Protein AF-A0A1B6H7V3-F1 (afdb_monomer_lite)

Structure (mmCIF, N/CA/C/O backbone):
data_AF-A0A1B6H7V3-F1
#
_entry.id   AF-A0A1B6H7V3-F1
#
loop_
_atom_site.group_PDB
_atom_site.id
_atom_site.type_symbol
_atom_site.label_atom_id
_atom_site.label_alt_id
_atom_site.label_comp_id
_atom_site.label_asym_id
_atom_site.label_entity_id
_atom_site.label_seq_id
_atom_site.pdbx_PDB_ins_code
_atom_site.Cartn_x
_atom_site.Cartn_y
_atom_site.Cartn_z
_atom_site.occupancy
_atom_site.B_iso_or_equiv
_atom_site.auth_seq_id
_atom_site.auth_comp_id
_atom_site.auth_asym_id
_atom_site.auth_atom_id
_atom_site.pdbx_PDB_model_num
ATOM 1 N N . GLU A 1 1 ? 18.583 -3.026 -22.632 1.00 53.16 1 GLU A N 1
ATOM 2 C CA . GLU A 1 1 ? 19.450 -2.896 -21.442 1.00 53.16 1 GLU A CA 1
ATOM 3 C C . GLU A 1 1 ? 18.827 -1.913 -20.473 1.00 53.16 1 GLU A C 1
ATOM 5 O O . GLU A 1 1 ? 18.131 -1.007 -20.919 1.00 53.16 1 GLU A O 1
ATOM 10 N N . ILE A 1 2 ? 19.034 -2.114 -19.172 1.00 60.69 2 ILE A N 1
ATOM 11 C CA . ILE A 1 2 ? 18.618 -1.143 -18.159 1.00 60.69 2 ILE A CA 1
ATOM 12 C C . ILE A 1 2 ? 19.613 0.025 -18.230 1.00 60.69 2 ILE A C 1
ATOM 14 O O . ILE A 1 2 ? 20.816 -0.225 -18.126 1.00 60.69 2 ILE A O 1
ATOM 18 N N . PRO A 1 3 ? 19.162 1.271 -18.442 1.00 63.06 3 PRO A N 1
ATOM 19 C CA . PRO A 1 3 ? 20.056 2.422 -18.459 1.00 63.06 3 PRO A CA 1
ATOM 20 C C . PRO A 1 3 ? 20.749 2.587 -17.097 1.00 63.06 3 PRO A C 1
ATOM 22 O O . PRO A 1 3 ? 20.164 2.303 -16.056 1.00 63.06 3 PRO A O 1
ATOM 25 N N . ALA A 1 4 ? 22.009 3.028 -17.100 1.00 61.69 4 ALA A N 1
ATOM 26 C CA . ALA A 1 4 ? 22.794 3.197 -15.873 1.00 61.69 4 ALA A CA 1
ATOM 27 C C . ALA A 1 4 ? 22.314 4.378 -15.004 1.00 61.69 4 ALA A C 1
ATOM 29 O O . ALA A 1 4 ? 22.561 4.392 -13.797 1.00 61.69 4 ALA A O 1
ATOM 30 N N . ALA A 1 5 ? 21.622 5.348 -15.610 1.00 62.41 5 ALA A N 1
ATOM 31 C CA . ALA A 1 5 ? 21.091 6.530 -14.946 1.00 62.41 5 ALA A CA 1
ATOM 32 C C . ALA A 1 5 ? 19.693 6.894 -15.469 1.00 62.41 5 ALA A C 1
ATOM 34 O O . ALA A 1 5 ? 19.382 6.638 -16.636 1.00 62.41 5 ALA A O 1
ATOM 35 N N . ASP A 1 6 ? 18.856 7.459 -14.596 1.00 63.44 6 ASP A N 1
ATOM 36 C CA . ASP A 1 6 ? 17.553 8.014 -14.974 1.00 63.44 6 ASP A CA 1
ATOM 37 C C . ASP A 1 6 ? 17.720 9.329 -15.756 1.00 63.44 6 ASP A C 1
ATOM 39 O O . ASP A 1 6 ? 18.826 9.856 -15.902 1.00 63.44 6 ASP A O 1
ATOM 43 N N . SER A 1 7 ? 16.617 9.887 -16.258 1.00 61.41 7 SER A N 1
ATOM 44 C CA . SER A 1 7 ? 16.610 11.181 -16.960 1.00 61.41 7 SER A CA 1
ATOM 45 C C . SER A 1 7 ? 17.127 12.356 -16.104 1.00 61.41 7 SER A C 1
ATOM 47 O O . SER A 1 7 ? 17.355 13.437 -16.643 1.00 61.41 7 SER A O 1
ATOM 49 N N . ALA A 1 8 ? 17.320 12.157 -14.794 1.00 61.88 8 ALA A N 1
ATOM 50 C CA . ALA A 1 8 ? 17.829 13.123 -13.823 1.00 61.88 8 ALA A CA 1
ATOM 51 C C . ALA A 1 8 ? 19.274 12.823 -13.353 1.00 61.88 8 ALA A C 1
ATOM 53 O O . ALA A 1 8 ? 19.818 13.575 -12.543 1.00 61.88 8 ALA A O 1
ATOM 54 N N . GLY A 1 9 ? 19.924 11.774 -13.874 1.00 64.25 9 GLY A N 1
ATOM 55 C CA . GLY A 1 9 ? 21.301 11.395 -13.544 1.00 64.25 9 GLY A CA 1
ATOM 56 C C . GLY A 1 9 ? 21.472 10.519 -12.293 1.00 64.25 9 GLY A C 1
ATOM 57 O O . GLY A 1 9 ? 22.611 10.269 -11.893 1.00 64.25 9 GLY A O 1
ATOM 58 N N . ASN A 1 10 ? 20.395 10.027 -11.673 1.00 70.56 10 ASN A N 1
ATOM 59 C CA . ASN A 1 10 ? 20.486 9.151 -10.503 1.00 70.56 10 ASN A CA 1
ATOM 60 C C . ASN A 1 10 ? 20.837 7.712 -10.907 1.00 70.56 10 ASN A C 1
ATOM 62 O O . ASN A 1 10 ? 20.297 7.209 -11.896 1.00 70.56 10 ASN A O 1
ATOM 66 N N . PRO A 1 11 ? 21.688 7.006 -10.135 1.00 66.56 11 PRO A N 1
ATOM 67 C CA . PRO A 1 11 ? 22.058 5.628 -10.432 1.00 66.56 11 PRO A CA 1
ATOM 68 C C . PRO A 1 11 ? 20.844 4.697 -10.320 1.00 66.56 11 PRO A C 1
ATOM 70 O O . PRO A 1 11 ? 20.254 4.543 -9.247 1.00 66.56 11 PRO A O 1
ATOM 73 N N . ILE A 1 12 ? 20.504 4.028 -11.423 1.00 68.75 12 ILE A N 1
ATOM 74 C CA . ILE A 1 12 ? 19.368 3.105 -11.479 1.00 68.75 12 ILE A CA 1
ATOM 75 C C . ILE A 1 12 ? 19.777 1.755 -10.888 1.00 68.75 12 ILE A C 1
ATOM 77 O O . ILE A 1 12 ? 20.610 1.028 -11.433 1.00 68.75 12 ILE A O 1
ATOM 81 N N . LYS A 1 13 ? 19.132 1.360 -9.788 1.00 68.19 13 LYS A N 1
ATOM 82 C CA . LYS A 1 13 ? 19.267 0.011 -9.219 1.00 68.19 13 LYS A CA 1
ATOM 83 C C . LYS A 1 13 ? 18.246 -0.930 -9.856 1.00 68.19 13 LYS A C 1
ATOM 85 O O . LYS A 1 13 ? 17.256 -1.281 -9.230 1.00 68.19 13 LYS A O 1
ATOM 90 N N . GLY A 1 14 ? 18.482 -1.332 -11.102 1.00 66.88 14 GLY A N 1
ATOM 91 C CA . GLY A 1 14 ? 17.562 -2.196 -11.854 1.00 66.88 14 GLY A CA 1
ATOM 92 C C . GLY A 1 14 ? 17.805 -3.706 -11.732 1.00 66.88 14 GLY A C 1
ATOM 93 O O . GLY A 1 14 ? 17.048 -4.486 -12.286 1.00 66.88 14 GLY A O 1
ATOM 94 N N . GLY A 1 15 ? 18.840 -4.165 -11.025 1.00 73.06 15 GLY A N 1
ATOM 95 C CA . GLY A 1 15 ? 19.123 -5.605 -10.908 1.00 73.06 15 GLY A CA 1
ATOM 96 C C . GLY A 1 15 ? 19.368 -6.296 -12.262 1.00 73.06 15 GLY A C 1
ATOM 97 O O . GLY A 1 15 ? 19.827 -5.668 -13.213 1.00 73.06 15 GLY A O 1
ATOM 98 N N . ALA A 1 16 ? 19.077 -7.599 -12.348 1.00 72.56 16 ALA A N 1
ATOM 99 C CA . ALA A 1 16 ? 19.356 -8.414 -13.542 1.00 72.56 16 ALA A CA 1
ATOM 100 C C . ALA A 1 16 ? 18.330 -8.253 -14.690 1.00 72.56 16 ALA A C 1
ATOM 102 O O . ALA A 1 16 ? 18.498 -8.851 -15.752 1.00 72.56 16 ALA A O 1
ATOM 103 N N . GLY A 1 17 ? 17.270 -7.456 -14.495 1.00 70.69 17 GLY A N 1
ATOM 104 C CA . GLY A 1 17 ? 16.139 -7.374 -15.426 1.00 70.69 17 GLY A CA 1
ATOM 105 C C . GLY A 1 17 ? 15.214 -8.604 -15.395 1.00 70.69 17 GLY A C 1
ATOM 106 O O . GLY A 1 17 ? 15.494 -9.606 -14.742 1.00 70.69 17 GLY A O 1
ATOM 107 N N . GLY A 1 18 ? 14.070 -8.518 -16.082 1.00 80.94 18 GLY A N 1
ATOM 108 C CA . GLY A 1 18 ? 13.047 -9.577 -16.116 1.00 80.94 18 GLY A CA 1
ATOM 109 C C . GLY A 1 18 ? 12.020 -9.505 -14.975 1.00 80.94 18 GLY A C 1
ATOM 110 O O . GLY A 1 18 ? 11.863 -8.466 -14.342 1.00 80.94 18 GLY A O 1
ATOM 111 N N . PHE A 1 19 ? 11.299 -10.609 -14.727 1.00 80.25 19 PHE A N 1
ATOM 112 C CA . PHE A 1 19 ? 10.223 -10.678 -13.719 1.00 80.25 19 PHE A CA 1
ATOM 113 C C . PHE A 1 19 ? 10.740 -10.651 -12.270 1.00 80.25 19 PHE A C 1
ATOM 115 O O . PHE A 1 19 ? 10.067 -10.142 -11.380 1.00 80.25 19 PHE A O 1
ATOM 122 N N . MET A 1 20 ? 11.942 -11.185 -12.022 1.00 84.31 20 MET A N 1
ATOM 123 C CA . MET A 1 20 ? 12.530 -11.287 -10.681 1.00 84.31 20 MET A CA 1
ATOM 124 C C . MET A 1 20 ? 13.970 -10.734 -10.651 1.00 84.31 20 MET A C 1
ATOM 126 O O . MET A 1 20 ? 14.921 -11.485 -10.425 1.00 84.31 20 MET A O 1
ATOM 130 N N . PRO A 1 21 ? 14.155 -9.417 -10.858 1.00 83.69 21 PRO A N 1
ATOM 131 C CA . PRO A 1 21 ? 15.475 -8.794 -11.024 1.00 83.69 21 PRO A CA 1
ATOM 132 C C . PRO A 1 21 ? 16.355 -8.841 -9.765 1.00 83.69 21 PRO A C 1
ATOM 134 O O . PRO A 1 21 ? 17.576 -8.731 -9.865 1.00 83.69 21 PRO A O 1
ATOM 137 N N . PHE A 1 22 ? 15.741 -9.023 -8.591 1.00 83.88 22 PHE A N 1
ATOM 138 C CA . PHE A 1 22 ? 16.399 -9.099 -7.279 1.00 83.88 22 PHE A CA 1
ATOM 139 C C . PHE A 1 22 ? 16.345 -10.505 -6.653 1.00 83.88 22 PHE A C 1
ATOM 141 O O . PHE A 1 22 ? 16.627 -10.676 -5.463 1.00 83.88 22 PHE A O 1
ATOM 148 N N . GLY A 1 23 ? 15.951 -11.518 -7.433 1.00 86.69 23 GLY A N 1
ATOM 149 C CA . GLY A 1 23 ? 15.762 -12.885 -6.949 1.00 86.69 23 GLY A CA 1
ATOM 150 C C . GLY A 1 23 ? 14.699 -13.016 -5.847 1.00 86.69 23 GLY A C 1
ATOM 151 O O . GLY A 1 23 ? 13.953 -12.084 -5.537 1.00 86.69 23 GLY A O 1
ATOM 152 N N . VAL A 1 24 ? 14.654 -14.194 -5.220 1.00 88.56 24 VAL A N 1
ATOM 153 C CA . VAL A 1 24 ? 13.692 -14.518 -4.149 1.00 88.56 24 VAL A CA 1
ATOM 154 C C . VAL A 1 24 ? 13.880 -13.616 -2.925 1.00 88.56 24 VAL A C 1
ATOM 156 O O . VAL A 1 24 ? 12.909 -13.254 -2.266 1.00 88.56 24 VAL A O 1
ATOM 159 N N . SER A 1 25 ? 15.118 -13.192 -2.653 1.00 87.81 25 SER A N 1
ATOM 160 C CA . SER A 1 25 ? 15.432 -12.272 -1.554 1.00 87.81 25 SER A CA 1
ATOM 161 C C . SER A 1 25 ? 14.704 -10.930 -1.705 1.00 87.81 25 SER A C 1
ATOM 163 O O . SER A 1 25 ? 14.059 -10.464 -0.764 1.00 87.81 25 SER A O 1
ATOM 165 N N . GLY A 1 26 ? 14.715 -10.344 -2.909 1.00 85.88 26 GLY A N 1
ATOM 166 C CA . GLY A 1 26 ? 13.986 -9.104 -3.179 1.00 85.88 26 GLY A CA 1
ATOM 167 C C . GLY A 1 26 ? 12.469 -9.264 -3.081 1.00 85.88 26 GLY A C 1
ATOM 168 O O . GLY A 1 26 ? 11.798 -8.378 -2.557 1.00 85.88 26 GLY A O 1
ATOM 169 N N . VAL A 1 27 ? 11.934 -10.413 -3.507 1.00 89.38 27 VAL A N 1
ATOM 170 C CA . VAL A 1 27 ? 10.502 -10.726 -3.362 1.00 89.38 27 VAL A CA 1
ATOM 171 C C . VAL A 1 27 ? 10.105 -10.797 -1.888 1.00 89.38 27 VAL A C 1
ATOM 17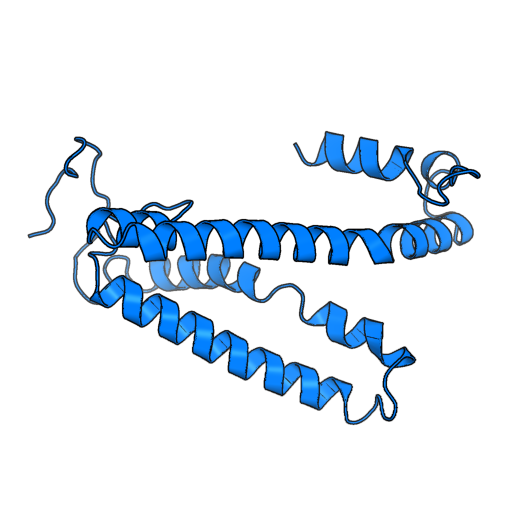3 O O . VAL A 1 27 ? 9.118 -10.180 -1.498 1.00 89.38 27 VAL A O 1
ATOM 176 N N . MET A 1 28 ? 10.890 -11.481 -1.053 1.00 91.50 28 MET A N 1
ATOM 177 C CA . MET A 1 28 ? 10.623 -11.579 0.387 1.00 91.50 28 MET A CA 1
ATOM 178 C C . MET A 1 28 ? 10.707 -10.218 1.086 1.00 91.50 28 MET A C 1
ATOM 180 O O . MET A 1 28 ? 9.841 -9.885 1.895 1.00 91.50 28 MET A O 1
ATOM 184 N N . ALA A 1 29 ? 11.708 -9.401 0.747 1.00 89.44 29 ALA A N 1
ATOM 185 C CA . ALA A 1 29 ? 11.832 -8.047 1.283 1.00 89.44 29 ALA A CA 1
ATOM 186 C C . ALA A 1 29 ? 10.662 -7.141 0.850 1.00 89.44 29 ALA A C 1
ATOM 188 O O . ALA A 1 29 ? 10.148 -6.362 1.655 1.00 89.44 29 ALA A O 1
ATOM 189 N N . GLY A 1 30 ? 10.212 -7.261 -0.404 1.00 88.06 30 GLY A N 1
ATOM 190 C CA . GLY A 1 30 ? 9.029 -6.567 -0.912 1.00 88.06 30 GLY A CA 1
ATOM 191 C C . GLY A 1 30 ? 7.751 -7.009 -0.200 1.00 88.06 30 GLY A C 1
ATOM 192 O O . GLY A 1 30 ? 6.994 -6.164 0.270 1.00 88.06 30 GLY A O 1
ATOM 193 N N . ALA A 1 31 ? 7.557 -8.318 -0.026 1.00 89.88 31 ALA A N 1
ATOM 194 C CA . ALA A 1 31 ? 6.416 -8.879 0.694 1.00 89.88 31 ALA A CA 1
ATOM 195 C C . ALA A 1 31 ? 6.341 -8.368 2.142 1.00 89.88 31 ALA A C 1
ATOM 197 O O . ALA A 1 31 ? 5.262 -7.994 2.598 1.00 89.88 31 ALA A O 1
ATOM 198 N N . ALA A 1 32 ? 7.480 -8.272 2.837 1.00 90.06 32 ALA A N 1
ATOM 199 C CA . ALA A 1 32 ? 7.543 -7.712 4.186 1.00 90.06 32 ALA A CA 1
ATOM 200 C C . ALA A 1 32 ? 7.099 -6.238 4.234 1.00 90.06 32 ALA A C 1
ATOM 202 O O . ALA A 1 32 ? 6.365 -5.851 5.140 1.00 90.06 32 ALA A O 1
ATOM 203 N N . LYS A 1 33 ? 7.484 -5.420 3.245 1.00 88.00 33 LYS A N 1
ATOM 204 C CA . LYS A 1 33 ? 7.007 -4.030 3.143 1.00 88.00 33 LYS A CA 1
ATOM 205 C C . LYS A 1 33 ? 5.515 -3.962 2.819 1.00 88.00 33 LYS A C 1
ATOM 207 O O . LYS A 1 33 ? 4.785 -3.216 3.461 1.00 88.00 33 LYS A O 1
ATOM 212 N N . CYS A 1 34 ? 5.046 -4.760 1.860 1.00 88.19 34 CYS A N 1
ATOM 213 C CA . CYS A 1 34 ? 3.635 -4.801 1.473 1.00 88.19 34 CYS A CA 1
ATOM 214 C C . CYS A 1 34 ? 2.727 -5.299 2.604 1.00 88.19 34 CYS A C 1
ATOM 216 O O . CYS A 1 34 ? 1.569 -4.893 2.664 1.00 88.19 34 CYS A O 1
ATOM 218 N N . PHE A 1 35 ? 3.243 -6.124 3.521 1.00 87.44 35 PHE A N 1
ATOM 219 C CA . PHE A 1 35 ? 2.502 -6.574 4.700 1.00 87.44 35 PHE A CA 1
ATOM 220 C C . PHE A 1 35 ? 1.998 -5.404 5.556 1.00 87.44 35 PHE A C 1
ATOM 222 O O . PHE A 1 35 ? 0.897 -5.480 6.096 1.00 87.44 35 PHE A O 1
ATOM 229 N N . TYR A 1 36 ? 2.741 -4.292 5.609 1.00 85.81 36 TYR A N 1
ATOM 230 C CA . TYR A 1 36 ? 2.306 -3.080 6.306 1.00 85.81 36 TYR A CA 1
ATOM 231 C C . TYR A 1 36 ? 0.970 -2.539 5.771 1.00 85.81 36 TYR A C 1
ATOM 233 O O . TYR A 1 36 ? 0.142 -2.077 6.547 1.00 85.81 36 TYR A O 1
ATOM 241 N N . GLY A 1 37 ? 0.711 -2.668 4.465 1.00 84.56 37 GLY A N 1
ATOM 242 C CA . GLY A 1 37 ? -0.550 -2.239 3.849 1.00 84.56 37 GLY A CA 1
ATOM 243 C C . GLY A 1 37 ? -1.773 -3.064 4.268 1.00 84.56 37 GLY A C 1
ATOM 244 O O . GLY A 1 37 ? -2.898 -2.626 4.058 1.00 84.56 37 GLY A O 1
ATOM 245 N N . PHE A 1 38 ? -1.575 -4.240 4.872 1.00 81.88 38 PHE A N 1
ATOM 246 C CA . PHE A 1 38 ? -2.660 -5.070 5.407 1.00 81.88 38 PHE A CA 1
ATOM 247 C C . PHE A 1 38 ? -2.917 -4.838 6.903 1.00 81.88 38 PHE A C 1
ATOM 249 O O . PHE A 1 38 ? -3.857 -5.411 7.454 1.00 81.88 38 PHE A O 1
ATOM 256 N N . VAL A 1 39 ? -2.111 -4.012 7.575 1.00 83.12 39 VAL A N 1
ATOM 257 C CA . VAL A 1 39 ? -2.333 -3.650 8.981 1.00 83.12 39 VAL A CA 1
ATOM 258 C C . VAL A 1 39 ? -3.597 -2.788 9.083 1.00 83.12 39 VAL A C 1
ATOM 260 O O . VAL A 1 39 ? -3.752 -1.826 8.336 1.00 83.12 39 VAL A O 1
ATOM 263 N N . GLY A 1 40 ? -4.507 -3.136 9.999 1.00 77.00 40 GLY A N 1
ATOM 264 C CA . GLY A 1 40 ? -5.781 -2.430 10.208 1.00 77.00 40 GLY A CA 1
ATOM 265 C C . GLY A 1 40 ? -7.031 -3.314 10.129 1.00 77.00 40 GLY A C 1
ATOM 266 O O . GLY A 1 40 ? -8.130 -2.855 10.446 1.00 77.00 40 GLY A O 1
ATOM 267 N N . PHE A 1 41 ? -6.900 -4.590 9.742 1.00 76.75 41 PHE A N 1
ATOM 268 C CA . PHE A 1 41 ? -8.025 -5.542 9.752 1.00 76.75 41 PHE A CA 1
ATOM 269 C C . PHE A 1 41 ? -8.590 -5.786 11.164 1.00 76.75 41 PHE A C 1
ATOM 271 O O . PHE A 1 41 ? -9.753 -6.154 11.321 1.00 76.75 41 PHE A O 1
ATOM 278 N N . ASP A 1 42 ? -7.777 -5.574 12.195 1.00 78.94 42 ASP A N 1
ATOM 279 C CA . ASP A 1 42 ? -8.112 -5.696 13.612 1.00 78.94 42 ASP A CA 1
ATOM 280 C C . ASP A 1 42 ? -9.150 -4.659 14.068 1.00 78.94 42 ASP A C 1
ATOM 282 O O . ASP A 1 42 ? -9.967 -4.949 14.942 1.00 78.94 42 ASP A O 1
ATOM 286 N N . CYS A 1 43 ? -9.216 -3.500 13.408 1.00 72.94 43 CYS A N 1
ATOM 287 C CA . CYS A 1 43 ? -10.255 -2.493 13.640 1.00 72.94 43 CYS A CA 1
ATOM 288 C C . CYS A 1 43 ? -11.674 -3.006 13.298 1.00 72.94 43 CYS A C 1
ATOM 290 O O . CYS A 1 43 ? -12.672 -2.600 13.896 1.00 72.94 43 CYS A O 1
ATOM 292 N N . VAL A 1 44 ? -11.794 -3.970 12.379 1.00 79.75 44 VAL A N 1
ATOM 293 C CA . VAL A 1 44 ? -13.088 -4.614 12.082 1.00 79.75 44 VAL A CA 1
ATOM 294 C C . VAL A 1 44 ? -13.548 -5.483 13.257 1.00 79.75 44 VAL A C 1
ATOM 296 O O . VAL A 1 44 ? -14.743 -5.611 13.508 1.00 79.75 44 VAL A O 1
ATOM 299 N N . ALA A 1 45 ? -12.614 -6.063 14.015 1.00 78.88 45 ALA A N 1
ATOM 300 C CA . ALA A 1 45 ? -12.954 -6.876 15.178 1.00 78.88 45 ALA A CA 1
ATOM 301 C C . ALA A 1 45 ? -13.406 -6.022 16.376 1.00 78.88 45 ALA A C 1
ATOM 303 O O . ALA A 1 45 ? -14.266 -6.460 17.141 1.00 78.88 45 ALA A O 1
ATOM 304 N N . THR A 1 46 ? -12.881 -4.801 16.531 1.00 74.94 46 THR A N 1
ATOM 305 C CA . THR A 1 46 ? -13.245 -3.903 17.646 1.00 74.94 46 THR A CA 1
ATOM 306 C C . THR A 1 46 ? -14.644 -3.305 17.503 1.00 74.94 46 THR A C 1
ATOM 308 O O . THR A 1 46 ? -15.291 -3.018 18.506 1.00 74.94 46 THR A O 1
ATOM 311 N N . THR A 1 47 ? -15.158 -3.184 16.278 1.00 73.69 47 THR A N 1
ATOM 312 C CA . THR A 1 47 ? -16.534 -2.730 15.993 1.00 73.69 47 THR A CA 1
ATOM 313 C C . THR A 1 47 ? -17.580 -3.843 16.119 1.00 73.69 47 THR A C 1
ATOM 315 O O . THR A 1 47 ? -18.753 -3.653 15.801 1.00 73.69 47 THR A O 1
ATOM 318 N N . GLY A 1 48 ? -17.190 -5.008 16.645 1.00 77.69 48 GLY A N 1
ATOM 319 C CA . GLY A 1 48 ? -18.085 -6.143 16.845 1.00 77.69 48 GLY A CA 1
ATOM 320 C C . GLY A 1 48 ? -19.266 -5.877 17.782 1.00 77.69 48 GLY A C 1
ATOM 321 O O . GLY A 1 48 ? -20.310 -6.503 17.620 1.00 77.69 48 GLY A O 1
ATOM 322 N N . GLU A 1 49 ? -19.134 -4.937 18.722 1.00 75.00 49 GLU A N 1
ATOM 323 C CA . GLU A 1 49 ? -20.223 -4.539 19.631 1.00 75.00 49 GLU A CA 1
ATOM 324 C C . GLU A 1 49 ? -21.359 -3.791 18.913 1.00 75.00 49 GLU A C 1
ATOM 326 O O . GLU A 1 49 ? -22.498 -3.807 19.377 1.00 75.00 49 GLU A O 1
ATOM 331 N N . GLU A 1 50 ? -21.073 -3.183 17.759 1.00 79.12 50 GLU A N 1
ATOM 332 C CA . GLU A 1 50 ? -22.055 -2.480 16.921 1.00 79.12 50 GLU A CA 1
ATOM 333 C C . GLU A 1 50 ? -22.648 -3.394 15.830 1.00 79.12 50 GLU A C 1
ATOM 335 O O . GLU A 1 50 ? -23.597 -3.023 15.134 1.00 79.12 50 GLU A O 1
ATOM 340 N N . ALA A 1 51 ? -22.124 -4.616 15.685 1.00 83.25 51 ALA A N 1
ATOM 341 C CA . ALA A 1 51 ? -22.602 -5.589 14.715 1.00 83.25 51 ALA A CA 1
ATOM 342 C C . ALA A 1 51 ? -23.852 -6.321 15.225 1.00 83.25 51 ALA A C 1
ATOM 344 O O . ALA A 1 51 ? -23.904 -6.815 16.350 1.00 83.25 51 ALA A O 1
ATOM 345 N N . LYS A 1 52 ? -24.859 -6.476 14.357 1.00 84.81 52 LYS A N 1
ATOM 346 C CA . LYS A 1 52 ? -26.110 -7.172 14.700 1.00 84.81 52 LYS A CA 1
ATOM 347 C C . LYS A 1 52 ? -25.887 -8.660 15.003 1.00 84.81 52 LYS A C 1
ATOM 349 O O . LYS A 1 52 ? -26.494 -9.177 15.936 1.00 84.81 52 LYS A O 1
ATOM 354 N N . ASN A 1 53 ? -25.037 -9.347 14.229 1.00 89.19 53 ASN A N 1
ATOM 355 C CA . ASN A 1 53 ? -24.660 -10.746 14.458 1.00 89.19 53 ASN A CA 1
ATOM 356 C C . ASN A 1 53 ? -23.129 -10.926 14.436 1.00 89.19 53 ASN A C 1
ATOM 358 O O . ASN A 1 53 ? -22.579 -11.459 13.466 1.00 89.19 53 ASN A O 1
ATOM 362 N N . PRO A 1 54 ? -22.414 -10.572 15.519 1.00 86.12 54 PRO A N 1
ATOM 363 C CA . PRO A 1 54 ? -20.950 -10.521 15.523 1.00 86.12 54 PRO A CA 1
ATOM 364 C C . PRO A 1 54 ? -20.287 -11.865 15.187 1.00 86.12 54 PRO A C 1
ATOM 366 O O . PRO A 1 54 ? -19.281 -11.903 14.486 1.00 86.12 54 PRO A O 1
ATOM 369 N N . LYS A 1 55 ? -20.889 -12.992 15.600 1.00 87.06 55 LYS A N 1
ATOM 370 C CA . LYS A 1 55 ? -20.363 -14.348 15.342 1.00 87.06 55 LYS A CA 1
ATOM 371 C C . LYS A 1 55 ? -20.228 -14.698 13.855 1.00 87.06 55 LYS A C 1
ATOM 373 O O . LYS A 1 55 ? -19.424 -15.561 13.519 1.00 87.06 55 LYS A O 1
ATOM 378 N N . ARG A 1 56 ? -21.033 -14.084 12.981 1.00 89.44 56 ARG A N 1
ATOM 379 C CA . ARG A 1 56 ? -21.027 -14.346 11.533 1.00 89.44 56 ARG A CA 1
ATOM 380 C C . ARG A 1 56 ? -20.544 -13.135 10.744 1.00 89.44 56 ARG A C 1
ATOM 382 O O . ARG A 1 56 ? -19.765 -13.301 9.812 1.00 89.44 56 ARG A O 1
ATOM 389 N N . ASP A 1 57 ? -20.986 -11.942 11.117 1.00 90.00 57 ASP A N 1
ATOM 390 C CA . ASP A 1 57 ? -20.760 -10.736 10.324 1.00 90.00 57 ASP A CA 1
ATOM 391 C C . ASP A 1 57 ? -19.291 -10.294 10.385 1.00 90.00 57 ASP A C 1
ATOM 393 O O . ASP A 1 57 ? -18.727 -9.930 9.356 1.00 90.00 57 ASP A O 1
ATOM 397 N N . ILE A 1 58 ? -18.634 -10.413 11.545 1.00 90.06 58 ILE A N 1
ATOM 398 C CA . ILE A 1 58 ? -17.210 -10.074 11.711 1.00 90.06 58 ILE A CA 1
ATOM 399 C C . ILE A 1 58 ? -16.304 -10.968 10.845 1.00 90.06 58 ILE A C 1
ATOM 401 O O . ILE A 1 58 ? -15.564 -10.421 10.024 1.00 90.06 58 ILE A O 1
ATOM 405 N N . PRO A 1 59 ? -16.344 -12.318 10.944 1.00 89.44 59 PRO A N 1
ATOM 406 C CA . PRO A 1 59 ? -15.454 -13.157 10.141 1.00 89.44 59 PRO A CA 1
ATOM 407 C C . PRO A 1 59 ? -15.718 -13.020 8.637 1.00 89.44 59 PRO A C 1
ATOM 409 O O . PRO A 1 59 ? -14.770 -12.998 7.855 1.00 89.44 59 PRO A O 1
ATOM 412 N N . VAL A 1 60 ? -16.980 -12.867 8.216 1.00 91.62 60 VAL A N 1
ATOM 413 C CA . VAL A 1 60 ? -17.307 -12.627 6.800 1.00 91.62 60 VAL A CA 1
ATOM 414 C C . VAL A 1 60 ? -16.749 -11.282 6.331 1.00 91.62 60 VAL A C 1
ATOM 416 O O . VAL A 1 60 ? -16.152 -11.223 5.258 1.00 91.62 60 VAL A O 1
ATOM 419 N N . SER A 1 61 ? -16.877 -10.224 7.136 1.00 89.50 61 SER A N 1
ATOM 420 C CA . SER A 1 61 ? -16.365 -8.891 6.791 1.00 89.50 61 SER A CA 1
ATOM 421 C C . SER A 1 61 ? -14.848 -8.880 6.629 1.00 89.50 61 SER A C 1
ATOM 423 O O . SER A 1 61 ? -14.357 -8.276 5.680 1.00 89.50 61 SER A O 1
ATOM 425 N N . ILE A 1 62 ? -14.112 -9.585 7.496 1.00 90.38 62 ILE A N 1
ATOM 426 C CA . ILE A 1 62 ? -12.648 -9.714 7.404 1.00 90.38 62 ILE A CA 1
ATOM 427 C C . ILE A 1 62 ? -12.237 -10.427 6.111 1.00 90.38 62 ILE A C 1
ATOM 429 O O . ILE A 1 62 ? -11.339 -9.968 5.411 1.00 90.38 62 ILE A O 1
ATOM 433 N N . ILE A 1 63 ? -12.889 -11.541 5.766 1.00 91.25 63 ILE A N 1
ATOM 434 C CA . ILE A 1 63 ? -12.541 -12.297 4.552 1.00 91.25 63 ILE A CA 1
ATOM 435 C C . ILE A 1 63 ? -12.851 -11.468 3.301 1.00 91.25 63 ILE A C 1
ATOM 437 O O . ILE A 1 63 ? -12.026 -11.386 2.392 1.00 91.25 63 ILE A O 1
ATOM 441 N N . VAL A 1 64 ? -14.025 -10.834 3.252 1.00 92.19 64 VAL A N 1
ATOM 442 C CA . VAL A 1 64 ? -14.443 -10.021 2.103 1.00 92.19 64 VAL A CA 1
ATOM 443 C C . VAL A 1 64 ? -13.533 -8.805 1.932 1.00 92.19 64 VAL A C 1
ATOM 445 O O . VAL A 1 64 ? -13.087 -8.544 0.814 1.00 92.19 64 VAL A O 1
ATOM 448 N N . SER A 1 65 ? -13.209 -8.090 3.014 1.00 90.31 65 SER A N 1
ATOM 449 C CA . SER A 1 65 ? -12.308 -6.935 2.943 1.00 90.31 65 SER A CA 1
ATOM 450 C C . SER A 1 65 ? -10.907 -7.346 2.491 1.00 90.31 65 SER A C 1
ATOM 452 O O . SER A 1 65 ? -10.355 -6.711 1.593 1.00 90.31 65 SER A O 1
ATOM 454 N N . LEU A 1 66 ? -10.372 -8.453 3.015 1.00 90.06 66 LEU A N 1
ATOM 455 C CA . LEU A 1 66 ? -9.064 -8.976 2.625 1.00 90.06 66 LEU A CA 1
ATOM 456 C C . LEU A 1 66 ? -9.008 -9.327 1.132 1.00 90.06 66 LEU A C 1
ATOM 458 O O . LEU A 1 66 ? -8.046 -8.966 0.457 1.00 90.06 66 LEU A O 1
ATOM 462 N N . VAL A 1 67 ? -10.040 -9.990 0.601 1.00 92.69 67 VAL A N 1
ATOM 463 C CA . VAL A 1 67 ? -10.112 -10.354 -0.825 1.00 92.69 67 VAL A CA 1
ATOM 464 C C . VAL A 1 67 ? -10.185 -9.111 -1.711 1.00 92.69 67 VAL A C 1
ATOM 466 O O . VAL A 1 67 ? -9.472 -9.032 -2.712 1.00 92.69 67 VAL A O 1
ATOM 469 N N . ILE A 1 68 ? -11.005 -8.123 -1.346 1.00 93.06 68 ILE A N 1
ATOM 470 C CA . ILE A 1 68 ? -11.127 -6.875 -2.113 1.00 93.06 68 ILE A CA 1
ATOM 471 C C . ILE A 1 68 ? -9.794 -6.116 -2.121 1.00 93.06 68 ILE A C 1
ATOM 473 O O . ILE A 1 68 ? -9.337 -5.697 -3.186 1.00 93.06 68 ILE A O 1
ATOM 477 N N . ILE A 1 69 ? -9.144 -5.976 -0.962 1.00 90.94 69 ILE A N 1
ATOM 478 C CA . ILE A 1 69 ? -7.847 -5.294 -0.840 1.00 90.94 69 ILE A CA 1
ATOM 479 C C . ILE A 1 69 ? -6.772 -6.043 -1.629 1.00 90.94 69 ILE A C 1
ATOM 481 O O . ILE A 1 69 ? -6.009 -5.420 -2.364 1.00 90.94 69 ILE A O 1
ATOM 485 N N . PHE A 1 70 ? -6.744 -7.374 -1.542 1.00 91.19 70 PHE A N 1
ATOM 486 C CA . PHE A 1 70 ? -5.817 -8.200 -2.310 1.00 91.19 70 PHE A CA 1
ATOM 487 C C . PHE A 1 70 ? -5.952 -7.953 -3.817 1.00 91.19 70 PHE A C 1
ATOM 489 O O . PHE A 1 70 ? -4.949 -7.700 -4.484 1.00 91.19 70 PHE A O 1
ATOM 496 N N . LEU A 1 71 ? -7.178 -7.964 -4.349 1.00 94.69 71 LEU A N 1
ATOM 497 C CA . LEU A 1 71 ? -7.425 -7.702 -5.769 1.00 94.69 71 LEU A CA 1
ATOM 498 C C . LEU A 1 71 ? -7.026 -6.279 -6.170 1.00 94.69 71 LEU A C 1
ATOM 500 O O . LEU A 1 71 ? -6.419 -6.093 -7.224 1.00 94.69 71 LEU A O 1
ATOM 504 N N . ALA A 1 72 ? -7.324 -5.284 -5.333 1.00 92.38 72 ALA A N 1
ATOM 505 C CA . ALA A 1 72 ? -6.954 -3.897 -5.593 1.00 92.38 72 ALA A CA 1
ATOM 506 C C . ALA A 1 72 ? -5.427 -3.699 -5.606 1.00 92.38 72 ALA A C 1
ATOM 508 O O . ALA A 1 72 ? -4.901 -3.053 -6.511 1.00 92.38 72 ALA A O 1
ATOM 509 N N . TYR A 1 73 ? -4.703 -4.282 -4.646 1.00 91.38 73 TYR A N 1
ATOM 510 C CA . TYR A 1 73 ? -3.242 -4.185 -4.561 1.00 91.38 73 TYR A CA 1
ATOM 511 C C . TYR A 1 73 ? -2.548 -4.961 -5.674 1.00 91.38 73 TYR A C 1
ATOM 513 O O . TYR A 1 73 ? -1.658 -4.422 -6.332 1.00 91.38 73 TYR A O 1
ATOM 521 N N . PHE A 1 74 ? -2.978 -6.197 -5.928 1.00 91.50 74 PHE A N 1
ATOM 522 C CA . PHE A 1 74 ? -2.447 -7.006 -7.020 1.00 91.50 74 PHE A CA 1
ATOM 523 C C . PHE A 1 74 ? -2.705 -6.344 -8.379 1.00 91.50 74 PHE A C 1
ATOM 525 O O . PHE A 1 74 ? -1.789 -6.222 -9.195 1.00 91.50 74 PHE A O 1
ATOM 532 N N . GLY A 1 75 ? -3.929 -5.861 -8.606 1.00 93.62 75 GLY A N 1
ATOM 533 C CA . GLY A 1 75 ? -4.304 -5.151 -9.826 1.00 93.62 75 GLY A CA 1
ATOM 534 C C . GLY A 1 75 ? -3.518 -3.854 -10.004 1.00 93.62 75 GLY A C 1
ATOM 535 O O . GLY A 1 75 ? -2.935 -3.636 -11.064 1.00 93.62 75 GLY A O 1
ATOM 536 N N . GLY A 1 76 ? -3.428 -3.029 -8.958 1.00 91.19 76 GLY A N 1
ATOM 537 C CA . GLY A 1 76 ? -2.666 -1.780 -8.976 1.00 91.19 76 GLY A CA 1
ATOM 538 C C . GLY A 1 76 ? -1.183 -2.003 -9.270 1.00 91.19 76 GLY A C 1
ATOM 539 O O . GLY A 1 76 ? -0.640 -1.377 -10.179 1.00 91.19 76 GLY A O 1
ATOM 540 N N . ALA A 1 77 ? -0.542 -2.945 -8.572 1.00 89.69 77 ALA A N 1
ATOM 541 C CA . ALA A 1 77 ? 0.856 -3.294 -8.813 1.00 89.69 77 ALA A CA 1
ATOM 542 C C . ALA A 1 77 ? 1.079 -3.798 -10.248 1.00 89.69 77 ALA A C 1
ATOM 544 O O . ALA A 1 77 ? 2.029 -3.377 -10.907 1.00 89.69 77 ALA A O 1
ATOM 545 N N . THR A 1 78 ? 0.180 -4.644 -10.761 1.00 90.75 78 THR A N 1
ATOM 546 C CA . THR A 1 78 ? 0.259 -5.182 -12.128 1.00 90.75 78 THR A CA 1
ATOM 547 C C . THR A 1 78 ? 0.142 -4.071 -13.172 1.00 90.75 78 THR A C 1
ATOM 549 O O . THR A 1 78 ? 0.982 -3.973 -14.060 1.00 90.75 78 THR A O 1
ATOM 552 N N . ILE A 1 79 ? -0.854 -3.189 -13.049 1.00 90.56 79 ILE A N 1
ATOM 553 C CA . ILE A 1 79 ? -1.076 -2.087 -13.999 1.00 90.56 79 ILE A CA 1
ATOM 554 C C . ILE A 1 79 ? 0.124 -1.140 -14.026 1.00 90.56 79 ILE A C 1
ATOM 556 O O . ILE A 1 79 ? 0.614 -0.798 -15.098 1.00 90.56 79 ILE A O 1
ATOM 560 N N . ILE A 1 80 ? 0.618 -0.734 -12.857 1.00 87.44 80 ILE A N 1
ATOM 561 C CA . ILE A 1 80 ? 1.735 0.208 -12.755 1.00 87.44 80 ILE A CA 1
ATOM 562 C C . ILE A 1 80 ? 3.020 -0.391 -13.333 1.00 87.44 80 ILE A C 1
ATOM 564 O O . ILE A 1 80 ? 3.691 0.270 -14.122 1.00 87.44 80 ILE A O 1
ATOM 568 N N . THR A 1 81 ? 3.346 -1.635 -12.973 1.00 87.06 81 THR A N 1
ATOM 569 C CA . THR A 1 81 ? 4.567 -2.308 -13.454 1.00 87.06 81 THR A CA 1
ATOM 570 C C . THR A 1 81 ? 4.528 -2.613 -14.952 1.00 87.06 81 THR A C 1
ATOM 572 O O . THR A 1 81 ? 5.581 -2.668 -15.583 1.00 87.06 81 THR A O 1
ATOM 575 N N . LEU A 1 82 ? 3.335 -2.777 -15.536 1.00 86.56 82 LEU A N 1
ATOM 576 C CA . LEU A 1 82 ? 3.140 -2.876 -16.987 1.00 86.56 82 LEU A CA 1
ATOM 577 C C . LEU A 1 82 ? 3.218 -1.513 -17.688 1.00 86.56 82 LEU A C 1
ATOM 579 O O . LEU A 1 82 ? 3.640 -1.445 -18.840 1.00 86.56 82 LEU A O 1
ATOM 583 N N . MET A 1 83 ? 2.790 -0.440 -17.020 1.00 84.75 83 MET A N 1
ATOM 584 C CA . MET A 1 83 ? 2.729 0.910 -17.586 1.00 84.75 83 MET A CA 1
ATOM 585 C C . MET A 1 83 ? 4.086 1.623 -17.574 1.00 84.75 83 MET A C 1
ATOM 587 O O . MET A 1 83 ? 4.363 2.406 -18.481 1.00 84.75 83 MET A O 1
ATOM 591 N N . TRP A 1 84 ? 4.929 1.371 -16.568 1.00 84.25 84 TRP A N 1
ATOM 592 C CA . TRP A 1 84 ? 6.217 2.046 -16.406 1.00 84.25 84 TRP A CA 1
ATOM 593 C C . TRP A 1 84 ? 7.289 1.106 -15.843 1.00 84.25 84 TRP A C 1
ATOM 595 O O . TRP A 1 84 ? 6.990 0.288 -14.970 1.00 84.25 84 TRP A O 1
ATOM 605 N N . PRO A 1 85 ? 8.552 1.205 -16.301 1.00 85.12 85 PRO A N 1
ATOM 606 C CA . PRO A 1 85 ? 9.633 0.381 -15.776 1.00 85.12 85 PRO A CA 1
ATOM 607 C C . PRO A 1 85 ? 9.832 0.588 -14.267 1.00 85.12 85 PRO A C 1
ATOM 609 O O . PRO A 1 85 ? 10.076 1.700 -13.803 1.00 85.12 85 PRO A O 1
ATOM 612 N N . TYR A 1 86 ? 9.814 -0.516 -13.512 1.00 81.31 86 TYR A N 1
ATOM 613 C CA . TYR A 1 86 ? 9.904 -0.533 -12.041 1.00 81.31 86 TYR A CA 1
ATOM 614 C C . TYR A 1 86 ? 11.139 0.176 -11.463 1.00 81.31 86 TYR A C 1
ATOM 616 O O . TYR A 1 86 ? 11.135 0.579 -10.306 1.00 81.31 86 TYR A O 1
ATOM 624 N N . TYR A 1 87 ? 12.214 0.299 -12.243 1.00 78.81 87 TYR A N 1
ATOM 625 C CA . TYR A 1 87 ? 13.482 0.883 -11.807 1.00 78.81 87 TYR A CA 1
ATOM 626 C C . TYR A 1 87 ? 13.542 2.411 -11.960 1.00 78.81 87 TYR A C 1
ATOM 628 O O . TYR A 1 87 ? 14.461 3.028 -11.432 1.00 78.81 87 TYR A O 1
ATOM 636 N N . LEU A 1 88 ? 12.580 3.013 -12.670 1.00 79.75 88 LEU A N 1
ATOM 637 C CA . LEU A 1 88 ? 12.399 4.469 -12.783 1.00 79.75 88 LEU A CA 1
ATOM 638 C C . LEU A 1 88 ? 11.265 4.972 -11.887 1.00 79.75 88 LEU A C 1
ATOM 640 O O . LEU A 1 88 ? 10.793 6.090 -12.059 1.00 79.75 88 LEU A O 1
ATOM 644 N N . GLN A 1 89 ? 10.752 4.128 -11.000 1.00 80.69 89 GLN A N 1
ATOM 645 C CA . GLN A 1 89 ? 9.623 4.478 -10.167 1.00 80.69 89 GLN A CA 1
ATOM 646 C C . GLN A 1 89 ? 10.089 5.114 -8.860 1.00 80.69 89 GLN A C 1
ATOM 648 O O . GLN A 1 89 ? 11.017 4.627 -8.216 1.00 80.69 89 GLN A O 1
ATOM 653 N N . ASP A 1 90 ? 9.414 6.189 -8.464 1.00 80.94 90 ASP A N 1
ATOM 654 C CA . ASP A 1 90 ? 9.643 6.831 -7.177 1.00 80.94 90 ASP A CA 1
ATOM 655 C C . ASP A 1 90 ? 9.245 5.903 -6.014 1.00 80.94 90 ASP A C 1
ATOM 657 O O . ASP A 1 90 ? 8.214 5.221 -6.069 1.00 80.94 90 ASP A O 1
ATOM 661 N N . ALA A 1 91 ? 10.082 5.858 -4.975 1.00 78.06 91 ALA A N 1
ATOM 662 C CA . ALA A 1 91 ? 9.895 4.970 -3.831 1.00 78.06 91 ALA A CA 1
ATOM 663 C C . ALA A 1 91 ? 8.825 5.468 -2.846 1.00 78.06 91 ALA A C 1
ATOM 665 O O . ALA A 1 91 ? 8.209 4.644 -2.165 1.00 78.06 91 ALA A O 1
ATOM 666 N N . ASP A 1 92 ? 8.594 6.780 -2.786 1.00 81.19 92 ASP A N 1
ATOM 667 C CA . ASP A 1 92 ? 7.686 7.414 -1.830 1.00 81.19 92 ASP A CA 1
ATOM 668 C C . ASP A 1 92 ? 6.293 7.623 -2.442 1.00 81.19 92 ASP A C 1
ATOM 670 O O . ASP A 1 92 ? 5.272 7.407 -1.784 1.00 81.19 92 ASP A O 1
ATOM 674 N N . ALA A 1 93 ? 6.227 8.003 -3.722 1.00 84.38 93 ALA A N 1
ATOM 675 C CA . ALA A 1 93 ? 4.983 8.313 -4.427 1.00 84.38 93 ALA A CA 1
ATOM 676 C C . ALA A 1 93 ? 4.907 7.680 -5.835 1.00 84.38 93 ALA A C 1
ATOM 678 O O . ALA A 1 93 ? 4.757 8.392 -6.836 1.00 84.38 93 ALA A O 1
ATOM 679 N N . PRO A 1 94 ? 4.905 6.337 -5.939 1.00 85.25 94 PRO A N 1
ATOM 680 C CA . PRO A 1 94 ? 4.969 5.620 -7.214 1.00 85.25 94 PRO A CA 1
ATOM 681 C C . PRO A 1 94 ? 3.809 5.946 -8.167 1.00 85.25 94 PRO A C 1
ATOM 683 O O . PRO A 1 94 ? 4.009 6.073 -9.373 1.00 85.25 94 PRO A O 1
ATOM 686 N N . LEU A 1 95 ? 2.591 6.077 -7.634 1.00 86.19 95 LEU A N 1
ATOM 687 C CA . LEU A 1 95 ? 1.364 6.302 -8.403 1.00 86.19 95 LEU A CA 1
ATOM 688 C C . LEU A 1 95 ? 1.304 7.722 -9.013 1.00 86.19 95 LEU A C 1
ATOM 690 O O . LEU A 1 95 ? 1.241 7.835 -10.239 1.00 86.19 95 LEU A O 1
ATOM 694 N N . PRO A 1 96 ? 1.357 8.817 -8.219 1.00 87.50 96 PRO A N 1
ATOM 695 C CA . PRO A 1 96 ? 1.359 10.176 -8.765 1.00 87.50 96 PRO A CA 1
ATOM 696 C C . PRO A 1 96 ? 2.550 10.476 -9.675 1.00 87.50 96 PRO A C 1
ATOM 698 O O . PRO A 1 96 ? 2.410 11.272 -10.606 1.00 87.50 96 PRO A O 1
ATOM 701 N N . TYR A 1 97 ? 3.709 9.871 -9.394 1.00 87.25 97 TYR A N 1
ATOM 702 C CA . TYR A 1 97 ? 4.913 10.034 -10.201 1.00 87.25 97 TYR A CA 1
ATOM 703 C C . TYR A 1 97 ? 4.700 9.472 -11.607 1.00 87.25 97 TYR A C 1
ATOM 705 O O . TYR A 1 97 ? 4.766 10.219 -12.581 1.00 87.25 97 TYR A O 1
ATOM 713 N N . VAL A 1 98 ? 4.312 8.196 -11.713 1.00 87.75 98 VAL A N 1
ATOM 714 C CA . VAL A 1 98 ? 4.121 7.549 -13.018 1.00 87.75 98 VAL A CA 1
ATOM 715 C C . VAL A 1 98 ? 3.003 8.209 -13.829 1.00 87.75 98 VAL A C 1
ATOM 717 O O . VAL A 1 98 ? 3.170 8.430 -15.025 1.00 87.75 98 VAL A O 1
ATOM 720 N N . PHE A 1 99 ? 1.883 8.602 -13.211 1.00 87.50 99 PHE A N 1
ATOM 721 C CA . PHE A 1 99 ? 0.842 9.339 -13.945 1.00 87.50 99 PHE A CA 1
ATOM 722 C C . PHE A 1 99 ? 1.309 10.715 -14.436 1.00 87.50 99 PHE A C 1
ATOM 724 O O . PHE A 1 99 ? 0.803 11.202 -15.448 1.00 87.50 99 PHE A O 1
ATOM 731 N N . GLY A 1 100 ? 2.269 11.337 -13.746 1.00 85.56 100 GLY A N 1
ATOM 732 C CA . GLY A 1 100 ? 2.933 12.551 -14.214 1.00 85.56 100 GLY A CA 1
ATOM 733 C C . GLY A 1 100 ? 3.775 12.302 -15.463 1.00 85.56 100 GLY A C 1
ATOM 734 O O . GLY A 1 100 ? 3.608 13.022 -16.445 1.00 85.56 100 GLY A O 1
ATOM 735 N N . GLU A 1 101 ? 4.604 11.259 -15.445 1.00 85.19 101 GLU A N 1
ATOM 736 C CA . GLU A 1 101 ? 5.496 10.895 -16.557 1.00 85.19 101 GLU A CA 1
ATOM 737 C C . GLU A 1 101 ? 4.737 10.454 -17.818 1.00 85.19 101 GLU A C 1
ATOM 739 O O . GLU A 1 101 ? 5.130 10.771 -18.938 1.00 85.19 101 GLU A O 1
ATOM 744 N N . VAL A 1 102 ? 3.589 9.789 -17.656 1.00 85.56 102 VAL A N 1
ATOM 745 C CA . VAL A 1 102 ? 2.712 9.382 -18.774 1.00 85.56 102 VAL A CA 1
ATOM 746 C C . VAL A 1 102 ? 1.896 10.569 -19.336 1.00 85.56 102 VAL A C 1
ATOM 748 O O . VAL A 1 102 ? 1.189 10.433 -20.332 1.00 85.56 102 VAL A O 1
ATOM 751 N N . GLY A 1 103 ? 1.981 11.759 -18.727 1.00 85.56 103 GLY A N 1
ATOM 752 C CA . GLY A 1 103 ? 1.260 12.963 -19.165 1.00 85.56 103 GLY A CA 1
ATOM 753 C C . GLY A 1 103 ? -0.204 13.034 -18.709 1.00 85.56 103 GLY A C 1
ATOM 754 O O . GLY A 1 103 ? -0.944 13.928 -19.122 1.00 85.56 103 GLY A O 1
ATOM 755 N N . LEU A 1 104 ? -0.639 12.137 -17.818 1.00 87.94 104 LEU A N 1
ATOM 756 C CA . LEU A 1 104 ? -1.997 12.083 -17.262 1.00 87.94 104 LEU A CA 1
ATOM 757 C C . LEU A 1 104 ? -2.121 12.955 -16.002 1.00 87.94 104 LEU A C 1
ATOM 759 O O . LEU A 1 104 ? -2.446 12.488 -14.906 1.00 87.94 104 LEU A O 1
ATOM 763 N N . SER A 1 105 ? -1.897 14.258 -16.167 1.00 87.19 105 SER A N 1
ATOM 764 C CA . SER A 1 105 ? -1.889 15.241 -15.072 1.00 87.19 105 SER A CA 1
ATOM 765 C C . SER A 1 105 ? -3.207 15.310 -14.286 1.00 87.19 105 SER A C 1
ATOM 767 O O . SER A 1 105 ? -3.186 15.489 -13.069 1.00 87.19 105 SER A O 1
ATOM 769 N N . LEU A 1 106 ? -4.353 15.108 -14.946 1.00 90.12 106 LEU A N 1
ATOM 770 C CA . LEU A 1 106 ? -5.666 15.075 -14.292 1.00 90.12 106 LEU A CA 1
ATOM 771 C C . LEU A 1 106 ? -5.778 13.885 -13.326 1.00 90.12 106 LEU A C 1
ATOM 773 O O . LEU A 1 106 ? -6.170 14.056 -12.172 1.00 90.12 106 LEU A O 1
ATOM 777 N N . VAL A 1 107 ? -5.380 12.690 -13.771 1.00 88.75 107 VAL A N 1
ATOM 778 C CA . VAL A 1 107 ? -5.418 11.468 -12.952 1.00 88.75 107 VAL A CA 1
ATOM 779 C C . VAL A 1 107 ? -4.459 11.590 -11.772 1.00 88.75 107 VAL A C 1
ATOM 781 O O . VAL A 1 107 ? -4.835 11.260 -10.648 1.00 88.75 107 VAL A O 1
ATOM 784 N N . LYS A 1 108 ? -3.263 12.151 -11.997 1.00 89.19 108 LYS A N 1
ATOM 785 C CA . LYS A 1 108 ? -2.305 12.470 -10.930 1.00 89.19 108 LYS A CA 1
ATOM 786 C C . LYS A 1 108 ? -2.952 13.301 -9.818 1.00 89.19 108 LYS A C 1
ATOM 788 O O . LYS A 1 108 ? -2.839 12.930 -8.654 1.00 89.19 108 LYS A O 1
ATOM 793 N N . TRP A 1 109 ? -3.645 14.390 -10.154 1.00 90.56 109 TRP A N 1
ATOM 794 C CA . TRP A 1 109 ? -4.291 15.243 -9.149 1.00 90.56 109 TRP A CA 1
ATOM 795 C C . TRP A 1 109 ? -5.398 14.524 -8.378 1.00 90.56 109 TRP A C 1
ATOM 797 O O . TRP A 1 109 ? -5.458 14.652 -7.156 1.00 90.56 109 TRP A O 1
ATOM 807 N N . ILE A 1 110 ? -6.231 13.733 -9.061 1.00 93.31 110 ILE A N 1
ATOM 808 C CA . ILE A 1 110 ? -7.295 12.954 -8.411 1.00 93.31 110 ILE A CA 1
ATOM 809 C C . IL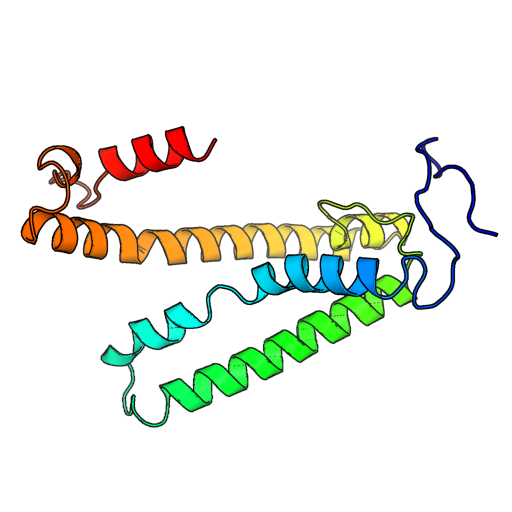E A 1 110 ? -6.704 11.939 -7.428 1.00 93.31 110 ILE A C 1
ATOM 811 O O . ILE A 1 110 ? -7.153 11.861 -6.285 1.00 93.31 110 ILE A O 1
ATOM 815 N N . VAL A 1 111 ? -5.688 11.184 -7.850 1.00 90.88 111 VAL A N 1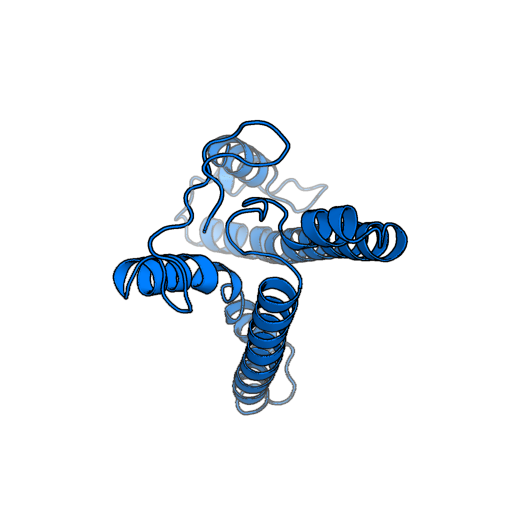
ATOM 816 C CA . VAL A 1 111 ? -5.056 10.152 -7.017 1.00 90.88 111 VAL A CA 1
ATOM 817 C C . VAL A 1 111 ? -4.338 10.777 -5.824 1.00 90.88 111 VAL A C 1
ATOM 819 O O . VAL A 1 111 ? -4.508 10.297 -4.706 1.00 90.88 111 VAL A O 1
ATOM 822 N N . SER A 1 112 ? -3.596 11.869 -6.023 1.00 91.00 112 SER A N 1
ATOM 823 C CA . SER A 1 112 ? -2.930 12.579 -4.925 1.00 91.00 112 SER A CA 1
ATOM 824 C C . SER A 1 112 ? -3.928 13.127 -3.908 1.00 91.00 112 SER A C 1
ATOM 826 O O . SER A 1 112 ? -3.732 12.967 -2.705 1.00 91.00 112 SER A O 1
ATOM 828 N N . LEU A 1 113 ? -5.021 13.739 -4.371 1.00 93.75 113 LEU A N 1
ATOM 829 C CA . LEU A 1 113 ? -6.053 14.264 -3.482 1.00 93.75 113 LEU A CA 1
ATOM 830 C C . LEU A 1 113 ? -6.747 13.128 -2.715 1.00 93.75 113 LEU A C 1
ATOM 832 O O . LEU A 1 113 ? -6.918 13.218 -1.500 1.00 93.75 113 LEU A O 1
ATOM 836 N N . GLY A 1 114 ? -7.080 12.035 -3.406 1.00 93.25 114 GLY A N 1
ATOM 837 C CA . GLY A 1 114 ? -7.644 10.832 -2.796 1.00 93.25 114 GLY A CA 1
ATOM 838 C C . GLY A 1 114 ? -6.720 10.216 -1.745 1.00 93.25 114 GLY A C 1
ATOM 839 O O . GLY A 1 114 ? -7.187 9.861 -0.666 1.00 93.25 114 GLY A O 1
ATOM 840 N N . ALA A 1 115 ? -5.412 10.156 -2.012 1.00 91.75 115 ALA A N 1
ATOM 841 C CA . ALA A 1 115 ? -4.418 9.671 -1.059 1.00 91.75 115 ALA A CA 1
ATOM 842 C C . ALA A 1 115 ? -4.361 10.545 0.203 1.00 91.75 115 ALA A C 1
ATOM 844 O O . ALA A 1 115 ? -4.381 10.008 1.307 1.00 91.75 115 ALA A O 1
ATOM 845 N N . VAL A 1 116 ? -4.368 11.876 0.065 1.00 92.88 116 VAL A N 1
ATOM 846 C CA . VAL A 1 116 ? -4.393 12.790 1.221 1.00 92.88 116 VAL A CA 1
ATOM 847 C C . VAL A 1 116 ? -5.651 12.570 2.061 1.00 92.88 116 VAL A C 1
ATOM 849 O O . VAL A 1 116 ? -5.552 12.404 3.275 1.00 92.88 116 VAL A O 1
ATOM 852 N N . PHE A 1 117 ? -6.830 12.507 1.436 1.00 93.75 117 PHE A N 1
ATOM 853 C CA . PHE A 1 117 ? -8.071 12.246 2.169 1.00 93.75 117 PHE A CA 1
ATOM 854 C C . PHE A 1 117 ? -8.069 10.872 2.846 1.00 93.75 117 PHE A C 1
ATOM 856 O O . PHE A 1 117 ? -8.436 10.783 4.016 1.00 93.75 117 PHE A O 1
ATOM 863 N N . ALA A 1 118 ? -7.604 9.823 2.164 1.00 90.38 118 ALA A N 1
ATOM 864 C CA . ALA A 1 118 ? -7.512 8.481 2.731 1.00 90.38 118 ALA A CA 1
ATOM 865 C C . ALA A 1 118 ? -6.564 8.427 3.942 1.00 90.38 118 ALA A C 1
ATOM 867 O O . ALA A 1 118 ? -6.919 7.847 4.968 1.00 90.38 118 ALA A O 1
ATOM 868 N N . LEU A 1 119 ? -5.397 9.076 3.861 1.00 90.56 119 LEU A N 1
ATOM 869 C CA . LEU A 1 119 ? -4.449 9.177 4.975 1.00 90.56 119 LEU A CA 1
ATOM 870 C C . LEU A 1 119 ? -5.045 9.951 6.157 1.00 90.56 119 LEU A C 1
ATOM 872 O O . LEU A 1 119 ? -4.928 9.504 7.298 1.00 90.56 119 LEU A O 1
ATOM 876 N N . CYS A 1 120 ? -5.739 11.062 5.897 1.00 89.69 120 CYS A N 1
ATOM 877 C CA . CYS A 1 120 ? -6.451 11.817 6.928 1.00 89.69 120 CYS A CA 1
ATOM 878 C C . CYS A 1 120 ? -7.534 10.970 7.612 1.00 89.69 120 CYS A C 1
ATOM 880 O O . CYS A 1 120 ? -7.618 10.959 8.840 1.00 89.69 120 CYS A O 1
ATOM 882 N N . THR A 1 121 ? -8.346 10.235 6.844 1.00 89.06 121 THR A N 1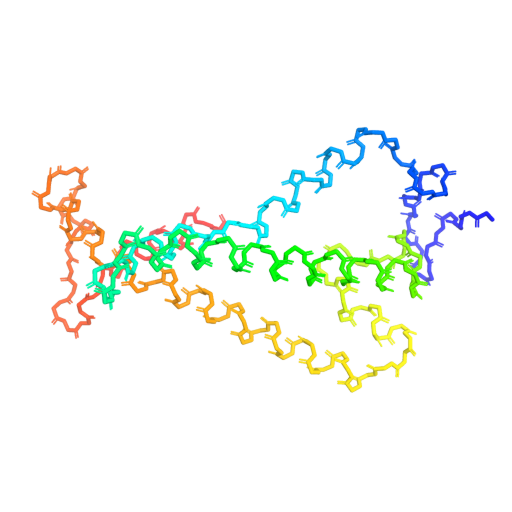
ATOM 883 C CA . THR A 1 121 ? -9.373 9.336 7.391 1.00 89.06 121 THR A CA 1
ATOM 884 C C . THR A 1 121 ? -8.748 8.215 8.216 1.00 89.06 121 THR A C 1
ATOM 886 O O . THR A 1 121 ? -9.235 7.943 9.311 1.00 89.06 121 THR A O 1
ATOM 889 N N . ASN A 1 122 ? -7.653 7.611 7.745 1.00 87.25 122 ASN A N 1
ATOM 890 C CA . ASN A 1 122 ? -6.933 6.579 8.488 1.00 87.25 122 ASN A CA 1
ATOM 891 C C . ASN A 1 122 ? -6.390 7.124 9.821 1.00 87.25 122 ASN A C 1
ATOM 893 O O . ASN A 1 122 ? -6.597 6.530 10.877 1.00 87.25 122 ASN A O 1
ATOM 897 N N . MET A 1 123 ? -5.774 8.310 9.793 1.00 84.44 123 MET A N 1
ATOM 898 C CA . MET A 1 123 ? -5.260 8.976 10.991 1.00 84.44 123 MET A CA 1
ATOM 899 C C . MET A 1 123 ? -6.374 9.281 12.001 1.00 84.44 123 MET A C 1
ATOM 901 O O . MET A 1 123 ? -6.222 9.007 13.191 1.00 84.44 123 MET A O 1
ATOM 905 N N . LEU A 1 124 ? -7.512 9.808 11.540 1.00 82.88 124 LEU A N 1
ATOM 906 C CA . LEU A 1 124 ? -8.675 10.058 12.394 1.00 82.88 124 LEU A CA 1
ATOM 907 C C . LEU A 1 124 ? -9.237 8.757 12.979 1.00 82.88 124 LEU A C 1
ATOM 909 O O . LEU A 1 124 ? -9.527 8.710 14.173 1.00 82.88 124 LEU A O 1
ATOM 913 N N . GLY A 1 125 ? -9.325 7.696 12.171 1.00 79.88 125 GLY A N 1
ATOM 91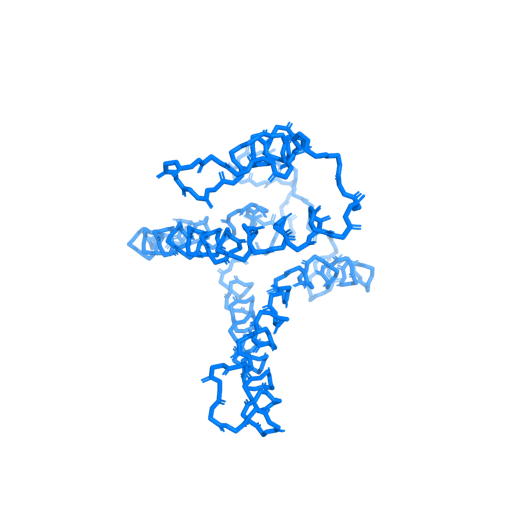4 C CA . GLY A 1 125 ? -9.745 6.361 12.601 1.00 79.88 125 GLY A CA 1
ATOM 915 C C . GLY A 1 125 ? -8.912 5.834 13.770 1.00 79.88 125 GLY A C 1
ATOM 916 O O . GLY A 1 125 ? -9.474 5.366 14.758 1.00 79.88 125 GLY A O 1
ATOM 917 N N . CYS A 1 126 ? -7.591 6.002 13.709 1.00 74.75 126 CYS A N 1
ATOM 918 C CA . CYS A 1 126 ? -6.681 5.617 14.789 1.00 74.75 126 CYS A CA 1
ATOM 919 C C . CYS A 1 126 ? -6.791 6.518 16.031 1.00 74.75 126 CYS A C 1
ATOM 921 O O . CYS A 1 126 ? -6.557 6.051 17.144 1.00 74.75 126 CYS A O 1
ATOM 923 N N . LEU A 1 127 ? -7.159 7.795 15.880 1.00 74.69 127 LEU A N 1
ATOM 924 C CA . LEU A 1 127 ? -7.280 8.741 16.997 1.00 74.69 127 LEU A CA 1
ATOM 925 C C . LEU A 1 127 ? -8.541 8.523 17.851 1.00 74.69 127 LEU A C 1
ATOM 927 O O . LEU A 1 127 ? -8.504 8.779 19.055 1.00 74.69 127 LEU A O 1
ATOM 931 N N . PHE A 1 128 ? -9.643 8.038 17.274 1.00 72.94 128 PHE A N 1
ATOM 932 C CA . PHE A 1 128 ? -10.898 7.805 18.005 1.00 72.94 128 PHE A CA 1
ATOM 933 C C . PHE A 1 128 ? -10.818 6.789 19.168 1.00 72.94 128 PHE A C 1
ATOM 935 O O . PHE A 1 128 ? -11.397 7.067 20.222 1.00 72.94 128 PHE A O 1
ATOM 942 N N . PRO A 1 129 ? -10.134 5.632 19.050 1.00 68.44 129 PRO A N 1
ATOM 943 C CA . PRO A 1 129 ? -10.025 4.666 20.147 1.00 68.44 129 PRO A CA 1
ATOM 944 C C . PRO A 1 129 ? -8.994 5.051 21.223 1.00 68.44 129 PRO A C 1
ATOM 946 O O . PRO A 1 129 ? -9.100 4.576 22.356 1.00 68.44 129 PRO A O 1
ATOM 949 N N . ILE A 1 130 ? -8.034 5.937 20.929 1.00 69.38 130 ILE A N 1
ATOM 950 C CA . ILE A 1 130 ? -6.940 6.307 21.850 1.00 69.38 130 ILE A CA 1
ATOM 951 C C . ILE A 1 130 ? -7.437 6.837 23.212 1.00 69.38 130 ILE A C 1
ATOM 953 O O . ILE A 1 130 ? -6.942 6.363 24.237 1.00 69.38 130 ILE A O 1
ATOM 957 N N . PRO A 1 131 ? -8.423 7.756 23.293 1.00 65.19 131 PRO A N 1
ATOM 958 C CA . PRO A 1 131 ? -8.963 8.209 24.575 1.00 65.19 131 PRO A CA 1
ATOM 959 C C . PRO A 1 131 ? -9.570 7.078 25.413 1.00 65.19 131 PRO A C 1
ATOM 961 O O . PRO A 1 131 ? -9.403 7.072 26.632 1.00 65.19 131 PRO A O 1
ATOM 964 N N . ARG A 1 132 ? -10.239 6.105 24.772 1.00 68.06 132 ARG A N 1
ATOM 965 C CA . ARG A 1 132 ? -10.845 4.953 25.461 1.00 68.06 132 ARG A CA 1
ATOM 966 C C . ARG A 1 132 ? -9.769 4.045 26.055 1.00 68.06 132 ARG A C 1
ATOM 968 O O . ARG A 1 132 ? -9.861 3.680 27.225 1.00 68.06 132 ARG A O 1
ATOM 975 N N . ILE A 1 133 ? -8.727 3.746 25.278 1.00 69.62 133 ILE A N 1
ATOM 976 C CA . ILE A 1 133 ? -7.602 2.906 25.714 1.00 69.62 133 ILE A CA 1
ATOM 977 C C . ILE A 1 133 ? -6.847 3.577 26.868 1.00 69.62 133 ILE A C 1
ATOM 979 O O . ILE A 1 133 ? -6.605 2.946 27.894 1.00 69.62 133 ILE A O 1
ATOM 983 N N . LEU A 1 134 ? -6.528 4.869 26.752 1.00 67.62 134 LEU A N 1
ATOM 984 C CA . LEU A 1 134 ? -5.805 5.602 27.798 1.00 67.62 134 LEU A CA 1
ATOM 985 C C . LEU A 1 134 ? -6.607 5.731 29.099 1.00 67.62 134 LEU A C 1
ATOM 987 O O . LEU A 1 134 ? -6.020 5.673 30.180 1.00 67.62 134 LEU A O 1
ATOM 991 N N . TYR A 1 135 ? -7.934 5.861 29.015 1.00 65.62 135 TYR A N 1
ATOM 992 C CA . TYR A 1 135 ? -8.801 5.840 30.193 1.00 65.62 135 TYR A CA 1
ATOM 993 C C . TYR A 1 135 ? -8.794 4.469 30.885 1.00 65.62 135 TYR A C 1
ATOM 995 O O . TYR A 1 135 ? -8.600 4.406 32.099 1.00 65.62 135 TYR A O 1
ATOM 1003 N N . ALA A 1 136 ? -8.933 3.378 30.121 1.00 67.31 136 ALA A N 1
ATOM 1004 C CA . ALA A 1 136 ? -8.870 2.015 30.654 1.00 67.31 136 ALA A CA 1
ATOM 1005 C C . ALA A 1 136 ? -7.505 1.721 31.309 1.00 67.31 136 ALA A C 1
ATOM 1007 O O . ALA A 1 136 ? -7.450 1.330 32.472 1.00 67.31 136 ALA A O 1
ATOM 1008 N N . MET A 1 137 ? -6.398 2.042 30.628 1.00 65.94 137 MET A N 1
ATOM 1009 C CA . MET A 1 137 ? -5.037 1.868 31.160 1.00 65.94 137 MET A CA 1
ATOM 1010 C C . MET A 1 137 ? -4.748 2.736 32.398 1.00 65.94 137 MET A C 1
ATOM 1012 O O . MET A 1 137 ? -3.970 2.342 33.271 1.00 65.94 137 MET A O 1
ATOM 1016 N N . GLY A 1 138 ? -5.352 3.926 32.483 1.00 65.62 138 GLY A N 1
ATOM 1017 C CA . GLY A 1 138 ? -5.273 4.792 33.660 1.00 65.62 138 GLY A CA 1
ATOM 1018 C C . GLY A 1 138 ? -6.041 4.235 34.862 1.00 65.62 138 GLY A C 1
ATOM 1019 O O . GLY A 1 138 ? -5.566 4.341 35.995 1.00 65.62 138 GLY A O 1
ATOM 1020 N N . ASN A 1 139 ? -7.194 3.605 34.620 1.00 67.88 139 ASN A N 1
ATOM 1021 C CA . ASN A 1 139 ? -7.992 2.942 35.651 1.00 67.88 139 ASN A CA 1
ATOM 1022 C C . ASN A 1 139 ? -7.309 1.664 36.176 1.00 67.88 139 ASN A C 1
ATOM 1024 O O . ASN A 1 139 ? -7.334 1.404 37.380 1.00 67.88 139 ASN A O 1
ATOM 1028 N N . ASP A 1 140 ? -6.596 0.948 35.303 1.00 74.44 140 ASP A N 1
ATOM 1029 C CA . ASP A 1 140 ? -5.788 -0.230 35.653 1.00 74.44 140 ASP A CA 1
ATOM 1030 C C . ASP A 1 140 ? -4.460 0.123 36.361 1.00 74.44 140 ASP A C 1
ATOM 1032 O O . ASP A 1 140 ? -3.675 -0.763 36.700 1.00 74.44 140 ASP A O 1
ATOM 1036 N N . LYS A 1 141 ? -4.190 1.418 36.610 1.00 67.19 141 LYS A N 1
ATOM 1037 C CA . LYS A 1 141 ? -2.961 1.954 37.240 1.00 67.19 141 LYS A CA 1
ATOM 1038 C C . LYS A 1 141 ? -1.652 1.558 36.532 1.00 67.19 141 LYS A C 1
ATOM 1040 O O . LYS A 1 141 ? -0.580 1.656 37.127 1.00 67.19 141 LYS A O 1
ATOM 1045 N N . LEU A 1 142 ? -1.730 1.153 35.265 1.00 62.66 142 LEU A N 1
ATOM 1046 C CA . LEU A 1 142 ? -0.592 0.728 34.439 1.00 62.66 142 LEU A CA 1
ATOM 1047 C C . LEU A 1 142 ? 0.191 1.911 33.845 1.00 62.66 142 LEU A C 1
ATOM 1049 O O . LEU A 1 142 ? 1.375 1.781 33.546 1.00 62.66 142 LEU A O 1
ATOM 1053 N N . LEU A 1 143 ? -0.451 3.074 33.701 1.00 63.31 143 LEU A N 1
ATOM 1054 C CA . LEU A 1 143 ? 0.180 4.326 33.275 1.00 63.31 143 LEU A CA 1
ATOM 1055 C C . LEU A 1 143 ? 0.269 5.319 34.440 1.00 63.31 143 LEU A C 1
ATOM 1057 O O . LEU A 1 143 ? -0.651 5.427 35.251 1.00 63.31 143 LEU A O 1
ATOM 1061 N N . PHE A 1 144 ? 1.363 6.091 34.498 1.00 56.38 144 PHE A N 1
ATOM 1062 C CA . PHE A 1 144 ? 1.511 7.193 35.453 1.00 56.38 144 PHE A CA 1
ATOM 1063 C C . PHE A 1 144 ? 0.283 8.114 35.379 1.00 56.38 144 PHE A C 1
ATOM 1065 O O . PHE A 1 144 ? -0.076 8.599 34.306 1.00 56.38 144 PHE A O 1
ATOM 1072 N N . HIS A 1 145 ? -0.339 8.387 36.530 1.00 56.56 145 HIS A N 1
ATOM 1073 C CA . HIS A 1 145 ? -1.611 9.118 36.657 1.00 56.56 145 HIS A CA 1
ATOM 1074 C C . HIS A 1 145 ? -1.614 10.491 35.943 1.00 56.56 145 HIS A C 1
ATOM 1076 O O . HIS A 1 145 ? -2.657 10.987 35.525 1.00 56.56 145 HIS A O 1
ATOM 1082 N N . SER A 1 146 ? -0.432 11.083 35.742 1.00 56.84 146 SER A N 1
ATOM 1083 C CA . SER A 1 146 ? -0.219 12.329 34.997 1.00 56.84 146 SER A CA 1
ATOM 1084 C C . SER A 1 146 ? -0.476 12.218 33.484 1.00 56.84 146 SER A C 1
ATOM 1086 O O . SER A 1 146 ? -0.907 13.202 32.888 1.00 56.84 146 SER A O 1
ATOM 1088 N N . LEU A 1 147 ? -0.254 11.051 32.861 1.00 54.47 147 LEU A N 1
ATOM 1089 C CA . LEU A 1 147 ? -0.542 10.797 31.435 1.00 54.47 147 LEU A CA 1
ATOM 1090 C C . LEU A 1 147 ? -2.005 10.400 31.185 1.00 54.47 147 LEU A C 1
ATOM 1092 O O . LEU A 1 147 ? -2.524 10.630 30.096 1.00 54.47 147 LEU A O 1
ATOM 1096 N N . ALA A 1 148 ? -2.680 9.856 32.201 1.00 53.00 148 ALA A N 1
ATOM 1097 C CA . ALA A 1 148 ? -4.108 9.528 32.169 1.00 53.00 148 ALA A CA 1
ATOM 1098 C C . ALA A 1 148 ? -5.017 10.740 32.464 1.00 53.00 148 ALA A C 1
ATOM 1100 O O . ALA A 1 148 ? -6.243 10.617 32.465 1.00 53.00 148 ALA A O 1
ATOM 1101 N N . LYS A 1 149 ? -4.440 11.921 32.734 1.00 57.25 149 LYS A N 1
ATOM 1102 C CA . LYS A 1 149 ? -5.199 13.128 33.073 1.00 57.25 149 LYS A CA 1
ATOM 1103 C C . LYS A 1 149 ? -5.879 13.688 31.821 1.00 57.25 149 LYS A C 1
ATOM 1105 O O . LYS A 1 149 ? -5.293 14.441 31.046 1.00 57.25 149 LYS A O 1
ATOM 1110 N N . ILE A 1 150 ? -7.133 13.295 31.624 1.00 60.09 150 ILE A N 1
ATOM 1111 C CA . ILE A 1 150 ? -7.978 13.771 30.529 1.00 60.09 150 ILE A CA 1
ATOM 1112 C C . ILE A 1 150 ? -8.341 15.240 30.774 1.00 60.09 150 ILE A C 1
ATOM 1114 O O . ILE A 1 150 ? -8.758 15.615 31.872 1.00 60.09 150 ILE A O 1
ATOM 1118 N N . ASN A 1 151 ? -8.183 16.089 29.756 1.00 54.59 151 ASN A N 1
ATOM 1119 C CA . ASN A 1 151 ? -8.589 17.487 29.854 1.00 54.59 151 ASN A CA 1
ATOM 1120 C C . ASN A 1 151 ? -10.126 17.589 29.844 1.00 54.59 151 ASN A C 1
ATOM 1122 O O . ASN A 1 151 ? -10.775 17.121 28.909 1.00 54.59 151 ASN A O 1
ATOM 1126 N N . ALA A 1 152 ? -10.707 18.232 30.860 1.00 46.69 152 ALA A N 1
ATOM 1127 C CA . ALA A 1 152 ? -12.154 18.292 31.084 1.00 46.69 152 ALA A CA 1
ATOM 1128 C C . ALA A 1 152 ? -12.943 19.057 30.002 1.00 46.69 152 ALA A C 1
ATOM 1130 O O . ALA A 1 152 ? -14.156 18.909 29.926 1.00 46.69 152 ALA A O 1
ATOM 1131 N N . LYS A 1 153 ? -12.284 19.875 29.165 1.00 49.22 153 LYS A N 1
ATOM 1132 C CA . LYS A 1 153 ? -12.950 20.600 28.063 1.00 49.22 153 LYS A CA 1
ATOM 1133 C C . LYS A 1 153 ? -12.982 19.840 26.738 1.00 49.22 153 LYS A C 1
ATOM 1135 O O . LYS A 1 153 ? -13.910 20.036 25.965 1.00 49.22 153 LYS A O 1
ATOM 1140 N N . THR A 1 154 ? -11.970 19.023 26.450 1.00 57.75 154 THR A N 1
ATOM 1141 C CA . THR A 1 154 ? -11.844 18.325 25.157 1.00 57.75 154 THR A CA 1
ATOM 1142 C C . THR A 1 154 ? -12.039 16.819 25.270 1.00 57.75 154 THR A C 1
ATOM 1144 O O . THR A 1 154 ? -12.095 16.154 24.243 1.00 57.75 154 THR A O 1
ATOM 1147 N N . HIS A 1 155 ? -12.125 16.270 26.490 1.00 59.22 155 HIS A N 1
ATOM 1148 C CA . HIS A 1 155 ? -12.201 14.829 26.762 1.00 59.22 155 HIS A CA 1
ATOM 1149 C C . HIS A 1 155 ? -11.102 14.005 26.057 1.00 59.22 155 HIS A C 1
ATOM 1151 O O . HIS A 1 155 ? -11.232 12.799 25.869 1.00 59.22 155 HIS A O 1
ATOM 1157 N N . THR A 1 156 ? -9.987 14.653 25.702 1.00 57.62 156 THR A N 1
ATOM 1158 C CA . THR A 1 156 ? -8.835 14.049 25.032 1.00 57.62 156 THR A CA 1
ATOM 1159 C C . THR A 1 156 ? -7.589 14.130 25.920 1.00 57.62 156 THR A C 1
ATOM 1161 O O . THR A 1 156 ? -7.356 15.147 26.587 1.00 57.62 156 THR A O 1
ATOM 1164 N N . PRO A 1 157 ? -6.755 13.077 25.947 1.00 63.06 157 PRO A N 1
ATOM 1165 C CA . PRO A 1 157 ? -5.488 13.073 26.670 1.00 63.06 157 PRO A CA 1
ATOM 1166 C C . PRO A 1 157 ? -4.412 13.806 25.851 1.00 63.06 157 PRO A C 1
ATOM 1168 O O . PRO A 1 157 ? -3.553 13.197 25.217 1.00 63.06 157 PRO A O 1
ATOM 1171 N N . LEU A 1 158 ? -4.468 15.144 25.856 1.00 64.06 158 LEU A N 1
ATOM 1172 C CA . LEU A 1 158 ? -3.561 16.011 25.086 1.00 64.06 158 LEU A CA 1
ATOM 1173 C C . LEU A 1 158 ? -2.080 15.737 25.380 1.00 64.06 158 LEU A C 1
ATOM 1175 O O . LEU A 1 158 ? -1.267 15.757 24.466 1.00 64.06 158 LEU A O 1
ATOM 1179 N N . LEU A 1 159 ? -1.731 15.436 26.635 1.00 61.50 159 LEU A N 1
ATOM 1180 C CA . LEU A 1 159 ? -0.348 15.173 27.037 1.00 61.50 159 LEU A CA 1
ATOM 1181 C C . LEU A 1 159 ? 0.188 13.855 26.452 1.00 61.50 159 LEU A C 1
ATOM 1183 O O . LEU A 1 159 ? 1.347 13.790 26.061 1.00 61.50 159 LEU A O 1
ATOM 1187 N N . ALA A 1 160 ? -0.662 12.828 26.338 1.00 60.12 160 ALA A N 1
ATOM 1188 C CA . ALA A 1 160 ? -0.300 11.551 25.724 1.00 60.12 160 ALA A CA 1
ATOM 1189 C C . ALA A 1 160 ? -0.161 11.673 24.199 1.00 60.12 160 ALA A C 1
ATOM 1191 O O . ALA A 1 160 ? 0.750 11.089 23.623 1.00 60.12 160 ALA A O 1
ATOM 1192 N N . ILE A 1 161 ? -1.015 12.477 23.557 1.00 66.00 161 ILE A N 1
ATOM 1193 C CA . ILE A 1 161 ? -0.929 12.760 22.116 1.00 66.00 161 ILE A CA 1
ATOM 1194 C C . ILE A 1 161 ? 0.327 13.580 21.802 1.00 66.00 161 ILE A C 1
ATOM 1196 O O . ILE A 1 161 ? 1.014 13.298 20.828 1.00 66.00 161 ILE A O 1
ATOM 1200 N N . LEU A 1 162 ? 0.657 14.570 22.634 1.00 67.62 162 LEU A N 1
ATOM 1201 C CA . LEU A 1 162 ? 1.797 15.460 22.410 1.00 67.62 162 LEU A CA 1
ATOM 1202 C C . LEU A 1 162 ? 3.135 14.765 22.701 1.00 67.62 162 LEU A C 1
ATOM 1204 O O . LEU A 1 162 ? 4.085 14.940 21.945 1.00 67.62 162 LEU A O 1
ATOM 1208 N N . LEU A 1 163 ? 3.196 13.920 23.737 1.00 64.69 163 LEU A N 1
ATOM 1209 C CA . LEU A 1 163 ? 4.358 13.064 23.992 1.00 64.69 163 LEU A CA 1
ATOM 1210 C C . LEU A 1 163 ? 4.479 11.945 22.955 1.00 64.69 163 LEU A C 1
ATOM 1212 O O . LEU A 1 163 ? 5.573 11.716 22.461 1.00 64.69 163 LEU A O 1
ATOM 1216 N N . GLY A 1 164 ? 3.379 11.286 22.582 1.00 62.50 164 GLY A N 1
ATOM 1217 C CA . GLY A 1 164 ? 3.382 10.250 21.546 1.00 62.50 164 GLY A CA 1
ATOM 1218 C C . GLY A 1 164 ? 3.780 10.798 20.175 1.00 62.50 164 GLY A C 1
ATOM 1219 O O . GLY A 1 164 ? 4.625 10.217 19.506 1.00 62.50 164 GLY A O 1
ATOM 1220 N N . GLY A 1 165 ? 3.243 11.959 19.791 1.00 63.94 165 GLY A N 1
ATOM 1221 C CA . GLY A 1 165 ? 3.632 12.662 18.569 1.00 63.94 165 GLY A CA 1
ATOM 1222 C C . GLY A 1 165 ? 5.077 13.159 18.611 1.00 63.94 165 GLY A C 1
ATOM 1223 O O . GLY A 1 165 ? 5.788 13.031 17.624 1.00 63.94 165 GLY A O 1
ATOM 1224 N N . GLY A 1 166 ? 5.537 13.661 19.762 1.00 69.19 166 GLY A N 1
ATOM 1225 C CA . GLY A 1 166 ? 6.922 14.102 19.948 1.00 69.19 166 GLY A CA 1
ATOM 1226 C C . GLY A 1 166 ? 7.951 12.966 19.962 1.00 69.19 166 GLY A C 1
ATOM 1227 O O . GLY A 1 166 ? 9.0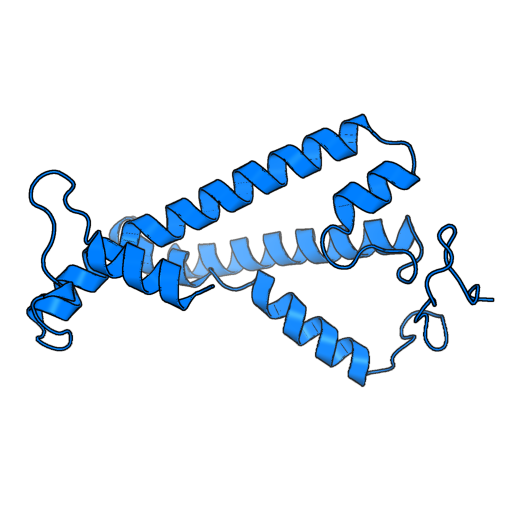94 13.195 19.590 1.00 69.19 166 GLY A O 1
ATOM 1228 N N . PHE A 1 167 ? 7.563 11.754 20.369 1.00 63.62 167 PHE A N 1
ATOM 1229 C CA . PHE A 1 167 ? 8.436 10.570 20.379 1.00 63.62 167 PHE A CA 1
ATOM 1230 C C . PHE A 1 167 ? 8.392 9.773 19.064 1.00 63.62 167 PHE A C 1
ATOM 1232 O O . PHE A 1 167 ? 9.241 8.918 18.840 1.00 63.62 167 PHE A O 1
ATOM 1239 N N . SER A 1 168 ? 7.388 10.025 18.218 1.00 57.91 168 SER A N 1
ATOM 1240 C CA . SER A 1 168 ? 7.207 9.397 16.902 1.00 57.91 168 SER A CA 1
ATOM 1241 C C . SER A 1 168 ? 7.937 10.135 15.765 1.00 57.91 168 SER A C 1
ATOM 1243 O O . SER A 1 168 ? 7.791 9.730 14.609 1.00 57.91 168 SER A O 1
ATOM 1245 N N . GLY A 1 169 ? 8.646 11.227 16.074 1.00 37.97 169 GLY A N 1
ATOM 1246 C CA . GLY A 1 169 ? 9.449 12.011 15.128 1.00 37.97 169 GLY A CA 1
ATOM 1247 C C . GLY A 1 169 ? 10.883 11.522 14.994 1.00 37.97 169 GLY A C 1
ATOM 1248 O O . GLY A 1 169 ? 11.403 10.935 15.968 1.00 37.97 169 GLY A O 1
#

pLDDT: mean 78.2, std 12.59, range [37.97, 94.69]

Organism: NCBI:txid320908

Secondary structure (DSSP, 8-state):
---SB-TTSPBP--TT-SS-TTHHHHHHHHHHHHHGGGTTTHHHHHGGGG-SSHHHHHHHHHHHHHHHHHHHHHHHHHHHHHHS-GGGS-SS-HHHHHHHHTT-HHHHHHHHHHHHHHHHHHHHHHHTTHHHHHHHHHHTT-S-TTTS---TTT-S-HHHHHHHHHH--

Radius of gyration: 21.73 Å; chains: 1; bounding box: 49×35×59 Å

Sequence (169 aa):
EIPAADSAGNPIKGGAGGFMPFGVSGVMAGAAKCFYGFVGFDCVATTGEEAKNPKRDIPVSIIVSLVIIFLAYFGGATIITLMWPYYLQDADAPLPYVFGEVGLSLVKWIVSLGAVFALCTNMLGCLFPIPRILYAMGNDKLLFHSLAKINAKTHTPLLAILLGGGFSG

InterPro domains:
  IPR004841 Amino acid permease/SLC12A domain [PF00324] (16-163)

Foldseek 3Di:
DPDQADPVRDGFPQAPDDPARPPPVVVVVVVVVVVVVVPPLVVLLVCLVVDPDSVPPSVVVSVVVVVVVVCVVVVVVVVLVVQDPPRNADPPCRPLVSCVVVVVNVVSVVVVVVVVVVVVVVVVSVQVCVLVVLCVCCVVVVDDVLQSDQDPPPSHSVVVVVVVVVVVD